Protein AF-A0A357D5H4-F1 (afdb_monomer)

pLDDT: mean 86.5, std 14.4, range [47.12, 97.62]

Foldseek 3Di:
DQCVLAFKDKDFDDLCAQDDDPRHGSNVCVVVVHDDGGDIDIKGWHDKDFPDPQDPPPPDPDGTDMDTDMDPPDDPVPRD

Mean predicted aligned error: 6.35 Å

Sequence (80 aa):
ALTYFTGEQEQTPPMYSAIKVKGEPLYKLARAGKEIDRAKRKITIYCLQVDEPLLPVYGFKEGPALCIECSRGTYIRTLC

Structure (mmCIF, N/CA/C/O backbone):
data_AF-A0A357D5H4-F1
#
_entry.id   AF-A0A357D5H4-F1
#
loop_
_atom_site.group_PDB
_atom_site.id
_atom_site.type_symbol
_atom_site.label_atom_id
_atom_site.label_alt_id
_atom_site.label_comp_id
_atom_site.label_asym_id
_atom_site.label_entity_id
_atom_site.label_seq_id
_atom_site.pdbx_PDB_ins_code
_atom_site.Cartn_x
_atom_site.Cartn_y
_atom_site.Cartn_z
_atom_site.occupancy
_atom_site.B_iso_or_equiv
_atom_site.auth_seq_id
_atom_site.auth_comp_id
_atom_site.auth_asym_id
_atom_site.auth_atom_id
_atom_site.pdbx_PDB_model_num
ATOM 1 N N . ALA A 1 1 ? 3.557 -4.223 -18.980 1.00 66.38 1 ALA A N 1
ATOM 2 C CA . ALA A 1 1 ? 2.585 -4.581 -17.924 1.00 66.38 1 ALA A CA 1
ATOM 3 C C . ALA A 1 1 ? 2.938 -3.917 -16.591 1.00 66.38 1 ALA A C 1
ATOM 5 O O . ALA A 1 1 ? 2.097 -3.210 -16.066 1.00 66.38 1 ALA A O 1
ATOM 6 N N . LEU A 1 2 ? 4.171 -4.044 -16.080 1.00 75.75 2 LEU A N 1
ATOM 7 C CA . LEU A 1 2 ? 4.587 -3.445 -14.795 1.00 75.75 2 LEU A CA 1
ATOM 8 C C . LEU A 1 2 ? 4.525 -1.907 -14.734 1.00 75.75 2 LEU A C 1
ATOM 10 O O . LEU A 1 2 ? 4.211 -1.340 -13.694 1.00 75.75 2 LEU A O 1
ATOM 14 N N . THR A 1 3 ? 4.732 -1.233 -15.863 1.00 77.19 3 THR A N 1
ATOM 15 C CA . THR A 1 3 ? 4.600 0.228 -15.988 1.00 77.19 3 THR A CA 1
ATOM 16 C C . THR A 1 3 ? 3.192 0.751 -15.698 1.00 77.19 3 THR A C 1
ATOM 18 O O . THR A 1 3 ? 3.039 1.918 -15.363 1.00 77.19 3 THR A O 1
ATOM 21 N N . TYR A 1 4 ? 2.157 -0.093 -15.777 1.00 83.69 4 TYR A N 1
ATOM 22 C CA . TYR A 1 4 ? 0.795 0.299 -15.400 1.00 83.69 4 TYR A CA 1
ATOM 23 C C . TYR A 1 4 ? 0.686 0.662 -13.912 1.00 83.69 4 TYR A C 1
ATOM 25 O O . TYR A 1 4 ? -0.157 1.460 -13.520 1.00 83.69 4 TYR A O 1
ATOM 33 N N . PHE A 1 5 ? 1.565 0.096 -13.085 1.00 86.81 5 PHE A N 1
ATOM 34 C CA . PHE A 1 5 ? 1.564 0.320 -11.648 1.00 86.81 5 PHE A CA 1
ATOM 35 C C . PHE A 1 5 ? 2.331 1.571 -11.232 1.00 86.81 5 PHE A C 1
ATOM 37 O O . PHE A 1 5 ? 2.237 1.952 -10.074 1.00 86.81 5 PHE A O 1
ATOM 44 N N . THR A 1 6 ? 3.089 2.220 -12.117 1.00 93.94 6 THR A N 1
ATOM 45 C CA . THR A 1 6 ? 3.835 3.439 -11.765 1.00 93.94 6 THR A CA 1
ATOM 46 C C . THR A 1 6 ? 2.952 4.683 -11.857 1.00 93.94 6 THR A C 1
ATOM 48 O O . THR A 1 6 ? 2.122 4.785 -12.756 1.00 93.94 6 THR A O 1
ATOM 51 N N . GLY A 1 7 ? 3.155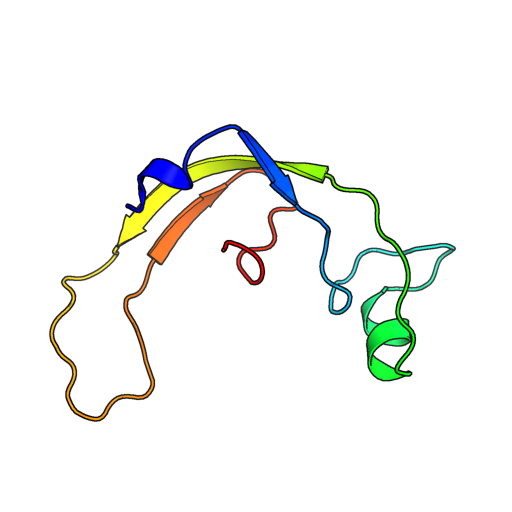 5.646 -10.956 1.00 95.50 7 GLY A N 1
ATOM 52 C CA . GLY A 1 7 ? 2.392 6.896 -10.894 1.00 95.50 7 GLY A CA 1
ATOM 53 C C . GLY A 1 7 ? 1.435 6.988 -9.704 1.00 95.50 7 GLY A C 1
ATOM 54 O O . GLY A 1 7 ? 1.529 6.221 -8.740 1.00 95.50 7 GLY A O 1
ATOM 55 N N . GLU A 1 8 ? 0.546 7.983 -9.748 1.00 96.19 8 GLU A N 1
ATOM 56 C CA . GLU A 1 8 ? -0.475 8.199 -8.721 1.00 96.19 8 GLU A CA 1
ATOM 57 C C . GLU A 1 8 ? -1.627 7.200 -8.850 1.00 96.19 8 GLU A C 1
ATOM 59 O O . GLU A 1 8 ? -2.135 6.937 -9.938 1.00 96.19 8 GLU A O 1
ATOM 64 N N . GLN A 1 9 ? -2.065 6.672 -7.712 1.00 94.38 9 GLN A N 1
ATOM 65 C CA . GLN A 1 9 ? -3.179 5.735 -7.619 1.00 94.38 9 GLN A CA 1
ATOM 66 C C . GLN A 1 9 ? -3.867 5.841 -6.255 1.00 94.38 9 GLN A C 1
ATOM 68 O O . GLN A 1 9 ? -3.394 6.515 -5.339 1.00 94.38 9 GLN A O 1
ATOM 73 N N . GLU A 1 10 ? -5.006 5.168 -6.112 1.00 95.44 10 GLU A N 1
ATOM 74 C CA . GLU A 1 10 ? -5.749 5.102 -4.860 1.00 95.44 10 GLU A CA 1
ATOM 75 C C . GLU A 1 10 ? -5.806 3.674 -4.321 1.00 95.44 10 GLU A C 1
ATOM 77 O O . GLU A 1 10 ? -6.176 2.746 -5.036 1.00 95.44 10 GLU A O 1
ATOM 82 N N . GLN A 1 11 ? -5.521 3.506 -3.029 1.00 95.00 11 GLN A N 1
ATOM 83 C CA . GLN A 1 11 ? -5.660 2.229 -2.334 1.00 95.00 11 GLN A CA 1
ATOM 84 C C . GLN A 1 11 ? -6.667 2.313 -1.195 1.00 95.00 11 GLN A C 1
ATOM 86 O O . GLN A 1 11 ? -6.621 3.222 -0.363 1.00 95.00 11 GLN A O 1
ATOM 91 N N . THR A 1 12 ? -7.532 1.305 -1.105 1.00 95.19 12 THR A N 1
ATOM 92 C CA . THR A 1 12 ? -8.288 1.024 0.116 1.00 95.19 12 THR A CA 1
ATOM 93 C C . THR A 1 12 ? -7.384 0.236 1.064 1.00 95.19 12 THR A C 1
ATOM 95 O O . THR A 1 12 ? -6.983 -0.878 0.722 1.00 95.19 12 THR A O 1
ATOM 98 N N . PRO A 1 13 ? -7.053 0.755 2.261 1.00 94.56 13 PRO A N 1
ATOM 99 C CA . PRO A 1 13 ? -6.210 0.019 3.195 1.00 94.56 13 PRO A CA 1
ATOM 100 C C . PRO A 1 13 ? -6.828 -1.336 3.556 1.00 94.56 13 PRO A C 1
ATOM 102 O O . PRO A 1 13 ? -8.030 -1.381 3.801 1.00 94.56 13 PRO A O 1
ATOM 105 N N . PRO A 1 14 ? -6.071 -2.439 3.651 1.00 95.62 14 PRO A N 1
ATOM 106 C CA . PRO A 1 14 ? -6.616 -3.752 3.987 1.00 95.62 14 PRO A CA 1
ATOM 107 C C . PRO A 1 14 ? -7.087 -3.835 5.447 1.00 95.62 14 PRO A C 1
ATOM 109 O O . PRO A 1 14 ? -6.564 -3.148 6.329 1.00 95.62 14 PRO A O 1
ATOM 112 N N . MET A 1 15 ? -8.034 -4.741 5.715 1.00 96.56 15 MET A N 1
ATOM 113 C CA . MET A 1 15 ? -8.529 -5.023 7.070 1.00 96.56 15 MET A CA 1
ATOM 114 C C . MET A 1 15 ? -7.397 -5.506 7.983 1.00 96.56 15 MET A C 1
ATOM 116 O O . MET A 1 15 ? -7.289 -5.098 9.134 1.00 96.56 15 MET A O 1
ATOM 120 N N . TYR A 1 16 ? -6.477 -6.312 7.455 1.00 96.56 16 TYR A N 1
ATOM 121 C CA . TYR A 1 16 ? -5.267 -6.723 8.164 1.00 96.56 16 TYR A CA 1
ATOM 122 C C . TYR A 1 16 ? -4.186 -5.632 8.110 1.00 96.56 16 TYR A C 1
ATOM 124 O O . TYR A 1 16 ? -3.138 -5.797 7.476 1.00 96.56 16 TYR A O 1
ATOM 132 N N . SER A 1 17 ? -4.441 -4.507 8.781 1.00 95.19 17 SER A N 1
ATOM 133 C CA . SER A 1 17 ? -3.508 -3.386 8.922 1.00 95.19 17 SER A CA 1
ATOM 134 C C . SER A 1 17 ? -3.509 -2.787 10.332 1.00 95.19 17 SER A C 1
ATOM 136 O O . SER A 1 17 ? -4.399 -3.039 11.146 1.00 95.19 17 SER A O 1
ATOM 138 N N . ALA A 1 18 ? -2.479 -1.991 10.632 1.00 94.94 18 ALA A N 1
ATOM 139 C CA . ALA A 1 18 ? -2.322 -1.303 11.915 1.00 94.94 18 ALA A CA 1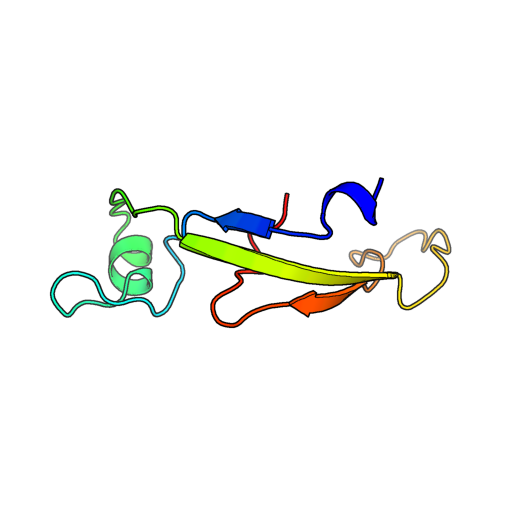
ATOM 140 C C . ALA A 1 18 ? -3.078 0.037 11.990 1.00 94.94 18 ALA A C 1
ATOM 142 O O . ALA A 1 18 ? -3.025 0.710 13.021 1.00 94.94 18 ALA A O 1
ATOM 143 N N . ILE A 1 19 ? -3.773 0.439 10.918 1.00 94.19 19 ILE A N 1
ATOM 144 C CA . ILE A 1 19 ? -4.604 1.647 10.927 1.00 94.19 19 ILE A CA 1
ATOM 145 C C . ILE A 1 19 ? -5.640 1.519 12.037 1.00 94.19 19 ILE A C 1
ATOM 147 O O . ILE A 1 19 ? -6.263 0.473 12.195 1.00 94.19 19 ILE A O 1
ATOM 151 N N . LYS A 1 20 ? -5.815 2.594 12.803 1.00 93.62 20 LYS A N 1
ATOM 152 C CA . LYS A 1 20 ? -6.829 2.669 13.849 1.00 93.62 20 LYS A CA 1
ATOM 153 C C . LYS A 1 20 ? -8.073 3.362 13.321 1.00 93.62 20 LYS A C 1
ATOM 155 O O . LYS A 1 20 ? -7.974 4.427 12.716 1.00 93.62 20 LYS A O 1
ATOM 160 N N . VAL A 1 21 ? -9.232 2.793 13.618 1.00 90.75 21 VAL A N 1
ATOM 161 C CA . VAL A 1 21 ? -10.538 3.416 13.400 1.00 90.75 21 VAL A CA 1
ATOM 162 C C . VAL A 1 21 ? -11.246 3.448 14.747 1.00 90.75 21 VAL A C 1
ATOM 164 O O . VAL A 1 21 ? -11.326 2.431 15.427 1.00 90.75 21 VAL A O 1
ATOM 167 N N . LYS A 1 22 ? -11.684 4.639 15.177 1.00 89.81 22 LYS A N 1
ATOM 168 C CA . LYS A 1 22 ? -12.278 4.862 16.513 1.00 89.81 22 LYS A CA 1
ATOM 169 C C . LYS A 1 22 ? -11.407 4.324 17.669 1.00 89.81 22 LYS A C 1
ATOM 171 O O . LYS A 1 22 ? -11.912 3.797 18.650 1.00 89.81 22 LYS A O 1
ATOM 176 N N . GLY A 1 23 ? -10.083 4.441 17.536 1.00 93.50 23 GLY A N 1
ATOM 177 C CA . GLY A 1 23 ? -9.114 4.003 18.549 1.00 93.50 23 GLY A CA 1
ATOM 178 C C . GLY A 1 23 ? -8.698 2.528 18.473 1.00 93.50 23 GLY A C 1
ATOM 179 O O . GLY A 1 23 ? -7.677 2.167 19.061 1.00 93.50 23 GLY A O 1
ATOM 180 N N . GLU A 1 24 ? -9.391 1.693 17.694 1.00 94.19 24 GLU A N 1
ATOM 181 C CA . GLU A 1 24 ? -9.091 0.264 17.565 1.00 94.19 24 GLU A CA 1
ATOM 182 C C . GLU A 1 24 ? -8.339 -0.057 16.255 1.00 94.19 24 GLU A C 1
ATOM 184 O O . GLU A 1 24 ? -8.752 0.403 15.189 1.00 94.19 24 GLU A O 1
ATOM 189 N N . PRO A 1 25 ? -7.233 -0.833 16.287 1.00 96.75 25 PRO A N 1
ATOM 190 C CA . PRO A 1 25 ? -6.553 -1.295 15.076 1.00 96.75 25 PRO A CA 1
ATOM 191 C C . PRO A 1 25 ? -7.424 -2.223 14.218 1.00 96.75 25 PRO A C 1
ATOM 193 O O . PRO A 1 25 ? -8.003 -3.181 14.730 1.00 96.75 25 PRO A O 1
ATOM 196 N N . LEU A 1 26 ? -7.424 -2.012 12.900 1.00 96.50 26 LEU A N 1
ATOM 197 C CA . LEU A 1 26 ? -8.227 -2.779 11.943 1.00 96.50 26 LEU A CA 1
ATOM 198 C C . LEU A 1 26 ? -7.978 -4.291 12.008 1.00 96.50 26 LEU A C 1
ATOM 200 O O . LEU A 1 26 ? -8.928 -5.066 11.910 1.00 96.50 26 LEU A O 1
ATOM 204 N N . TYR A 1 27 ? -6.738 -4.732 12.247 1.00 96.69 27 TYR A N 1
ATOM 205 C CA . TYR A 1 27 ? -6.444 -6.166 12.343 1.00 96.69 27 TYR A CA 1
ATOM 206 C C . TYR A 1 27 ? -7.203 -6.869 13.484 1.00 96.69 27 TYR A C 1
ATOM 208 O O . TYR A 1 27 ? -7.425 -8.076 13.397 1.00 96.69 27 TYR A O 1
ATOM 216 N N . LYS A 1 28 ? -7.589 -6.158 14.557 1.00 97.31 28 LYS A N 1
ATOM 217 C CA . LYS A 1 28 ? -8.387 -6.742 15.649 1.00 97.31 28 LYS A CA 1
ATOM 218 C C . LYS A 1 28 ? -9.804 -7.035 15.177 1.00 97.31 28 LYS A C 1
ATOM 220 O O . LYS A 1 28 ? -10.286 -8.148 15.363 1.00 97.31 28 LYS A O 1
ATOM 225 N N . LEU A 1 29 ? -10.411 -6.068 14.492 1.00 95.69 29 LEU A N 1
ATOM 226 C CA . LEU A 1 29 ? -11.721 -6.221 13.862 1.00 95.69 29 LEU A CA 1
ATOM 227 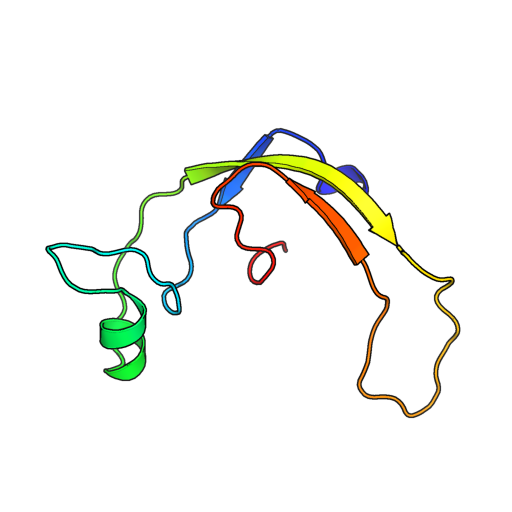C C . LEU A 1 29 ? -11.700 -7.357 12.832 1.00 95.69 29 LEU A C 1
ATOM 229 O O . LEU A 1 29 ? -12.556 -8.234 12.882 1.00 95.69 29 LEU A O 1
ATOM 233 N N . ALA A 1 30 ? -10.662 -7.409 11.991 1.00 95.94 30 ALA A N 1
ATOM 234 C CA . ALA A 1 30 ? -10.475 -8.466 10.997 1.00 95.94 30 ALA A CA 1
ATOM 235 C C . ALA A 1 30 ? -10.420 -9.867 11.630 1.00 95.94 30 ALA A C 1
ATOM 237 O O . ALA A 1 30 ? -11.103 -10.783 11.185 1.00 95.94 30 ALA A O 1
ATOM 238 N N . ARG A 1 31 ? -9.644 -10.036 12.712 1.00 96.81 31 ARG A N 1
ATOM 239 C CA . ARG A 1 31 ? -9.553 -11.305 13.462 1.00 96.81 31 ARG A CA 1
ATOM 240 C C . ARG A 1 31 ? -10.857 -11.687 14.162 1.00 96.81 31 ARG A C 1
ATOM 242 O O . ARG A 1 31 ? -11.087 -12.867 14.386 1.00 96.81 31 ARG A O 1
ATOM 249 N N . ALA A 1 32 ? -11.696 -10.708 14.486 1.00 96.69 32 ALA A N 1
ATOM 250 C CA . ALA A 1 32 ? -13.043 -10.924 15.000 1.00 96.69 32 ALA A CA 1
ATOM 251 C C . ALA A 1 32 ? -14.083 -11.181 13.888 1.00 96.69 32 ALA A C 1
ATOM 253 O O . ALA A 1 32 ? -15.275 -11.223 14.182 1.00 96.69 32 ALA A O 1
ATOM 254 N N . GLY A 1 33 ? -13.659 -11.300 12.622 1.00 95.88 33 GLY A N 1
ATOM 255 C CA . GLY A 1 33 ? -14.547 -11.500 11.473 1.00 95.88 33 GLY A CA 1
ATOM 256 C C . GLY A 1 33 ? -15.390 -10.275 11.111 1.00 95.88 33 GLY A C 1
ATOM 257 O O . GLY A 1 33 ? -16.354 -10.398 10.363 1.00 95.88 33 GLY A O 1
ATOM 258 N N . LYS A 1 34 ? -15.062 -9.093 11.647 1.00 94.81 34 LYS A N 1
ATOM 259 C CA . LYS A 1 34 ? -15.778 -7.845 11.365 1.00 94.81 34 LYS A CA 1
ATOM 260 C C . LYS A 1 34 ? -15.109 -7.120 10.213 1.00 94.81 34 LYS A C 1
ATOM 262 O O . LYS A 1 34 ? -13.924 -6.803 10.293 1.00 94.81 34 LYS A O 1
ATOM 267 N N . GLU A 1 35 ? -15.887 -6.787 9.194 1.00 94.06 35 GLU A N 1
ATOM 268 C CA . GLU A 1 35 ? -15.457 -5.928 8.098 1.00 94.06 35 GLU A CA 1
ATOM 269 C C . GLU A 1 35 ? -16.060 -4.532 8.240 1.00 94.06 35 GLU A C 1
ATOM 271 O O . GLU A 1 35 ? -17.196 -4.371 8.688 1.00 94.06 35 GLU A O 1
ATOM 276 N N . ILE A 1 36 ? -15.274 -3.514 7.890 1.00 94.00 36 ILE A N 1
ATOM 277 C CA . ILE A 1 36 ? -15.735 -2.129 7.855 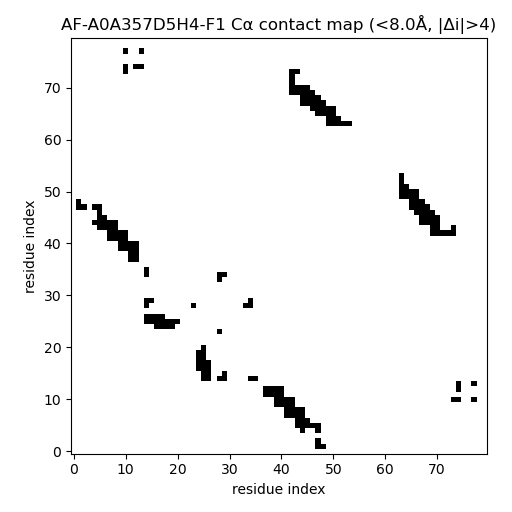1.00 94.00 36 ILE A CA 1
ATOM 278 C C . ILE A 1 36 ? -15.303 -1.453 6.558 1.00 94.00 36 ILE A C 1
ATOM 280 O O . ILE A 1 36 ? -14.259 -1.785 5.976 1.00 94.00 36 ILE A O 1
ATOM 284 N N . ASP A 1 37 ? -16.088 -0.461 6.148 1.00 94.44 37 ASP A N 1
ATOM 285 C CA . ASP A 1 37 ? -15.713 0.413 5.047 1.00 94.44 37 ASP A CA 1
ATOM 286 C C . ASP A 1 37 ? -14.523 1.306 5.426 1.00 94.44 37 ASP A C 1
ATOM 288 O O . ASP A 1 37 ? -14.347 1.714 6.582 1.00 94.44 37 ASP A O 1
ATOM 292 N N . ARG A 1 38 ? -13.658 1.558 4.444 1.00 93.50 38 ARG A N 1
ATOM 293 C CA . A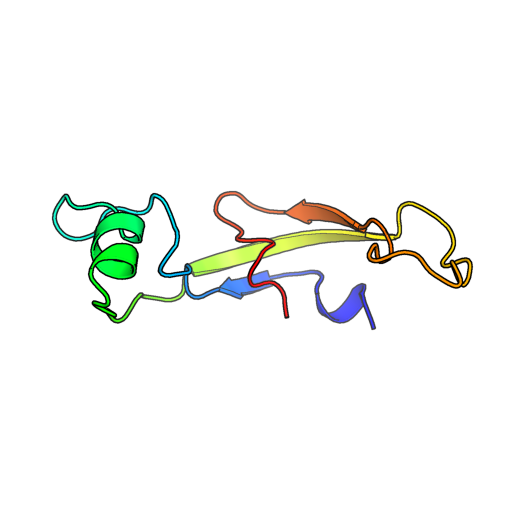RG A 1 38 ? -12.382 2.255 4.610 1.00 93.50 38 ARG A CA 1
ATOM 294 C C . ARG A 1 38 ? -12.195 3.194 3.430 1.00 93.50 38 ARG A C 1
ATOM 296 O O . ARG A 1 38 ? -12.137 2.755 2.286 1.00 93.50 38 ARG A O 1
ATOM 303 N N . ALA A 1 39 ? -12.022 4.479 3.722 1.00 93.50 39 ALA A N 1
ATOM 304 C CA . ALA A 1 39 ? -11.747 5.469 2.692 1.00 93.50 39 ALA A CA 1
ATOM 305 C C . ALA A 1 39 ? -10.457 5.132 1.927 1.00 93.50 39 ALA A C 1
ATOM 307 O O . ALA A 1 39 ? -9.431 4.780 2.529 1.00 93.50 39 ALA A O 1
ATOM 308 N N . LYS A 1 40 ? -10.518 5.290 0.602 1.00 95.44 40 LYS A N 1
ATOM 309 C CA . LYS A 1 40 ? -9.350 5.226 -0.274 1.00 95.44 40 LYS A CA 1
ATOM 310 C C . LYS A 1 40 ? -8.339 6.308 0.097 1.00 95.44 40 LYS A C 1
ATOM 312 O O . LYS A 1 40 ? -8.694 7.386 0.573 1.00 95.44 40 LYS A O 1
ATOM 317 N N . ARG A 1 41 ? -7.062 6.009 -0.114 1.00 94.75 41 ARG A N 1
ATOM 318 C CA . ARG A 1 41 ? -5.949 6.930 0.111 1.00 94.75 41 ARG A CA 1
ATOM 319 C C . ARG A 1 41 ? -5.096 7.002 -1.139 1.00 94.75 41 ARG A C 1
ATOM 321 O O . ARG A 1 41 ? -4.797 5.965 -1.728 1.00 94.75 41 ARG A O 1
ATOM 328 N N . LYS A 1 42 ? -4.687 8.216 -1.498 1.00 96.94 42 LYS A N 1
ATOM 329 C CA . LYS A 1 42 ? -3.713 8.427 -2.564 1.00 96.94 42 LYS A CA 1
ATOM 330 C C . LYS A 1 42 ? -2.366 7.834 -2.170 1.00 96.94 42 LYS A C 1
ATOM 332 O O . LYS A 1 42 ? -1.921 8.002 -1.033 1.00 96.94 42 LYS A O 1
ATOM 337 N N . ILE A 1 43 ? -1.747 7.167 -3.127 1.00 97.00 43 ILE A N 1
ATOM 338 C CA . ILE A 1 43 ? -0.392 6.643 -3.069 1.00 97.00 43 ILE A CA 1
ATOM 339 C C . ILE A 1 43 ? 0.309 6.947 -4.394 1.00 97.00 43 ILE A C 1
ATOM 341 O O . ILE A 1 43 ? -0.338 7.195 -5.413 1.00 97.00 43 ILE A O 1
ATOM 345 N N . THR A 1 44 ? 1.631 6.889 -4.387 1.00 97.06 44 THR A N 1
ATOM 346 C CA . THR A 1 44 ? 2.452 7.014 -5.586 1.00 97.06 44 THR A CA 1
ATOM 347 C C . THR A 1 44 ? 3.432 5.856 -5.626 1.00 97.06 44 THR A C 1
ATOM 349 O O . THR A 1 44 ? 4.146 5.619 -4.651 1.00 97.06 44 THR A O 1
ATOM 352 N N . ILE A 1 45 ? 3.481 5.138 -6.743 1.00 96.94 45 ILE A N 1
ATOM 353 C CA . ILE A 1 45 ? 4.553 4.181 -7.023 1.00 96.94 45 ILE A CA 1
ATOM 354 C C . ILE A 1 45 ? 5.564 4.899 -7.911 1.00 96.94 45 ILE A C 1
ATOM 356 O O . ILE A 1 45 ? 5.260 5.229 -9.058 1.00 96.94 45 ILE A O 1
ATOM 360 N N . TYR A 1 46 ? 6.743 5.180 -7.365 1.00 95.81 46 TYR A N 1
ATOM 361 C CA . TYR A 1 46 ? 7.802 5.906 -8.063 1.00 95.81 46 TYR A CA 1
ATOM 362 C C . TYR A 1 46 ? 8.535 4.993 -9.045 1.00 95.81 46 TYR A C 1
ATOM 364 O O . TYR A 1 46 ? 8.796 5.386 -10.178 1.00 95.81 46 TYR A O 1
ATOM 372 N N . CYS A 1 47 ? 8.809 3.756 -8.627 1.00 93.75 47 CYS A N 1
ATOM 373 C CA . CYS A 1 47 ? 9.493 2.758 -9.437 1.00 93.75 47 CYS A CA 1
ATOM 374 C C . CYS A 1 47 ? 8.993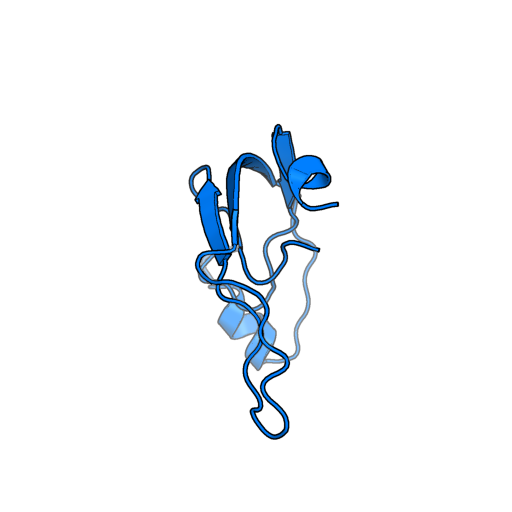 1.351 -9.094 1.00 93.75 47 CYS A C 1
ATOM 376 O O . CYS A 1 47 ? 8.698 1.054 -7.934 1.00 93.75 47 CYS A O 1
ATOM 378 N N . LEU A 1 48 ? 8.905 0.485 -10.105 1.00 91.69 48 LEU A N 1
ATOM 379 C CA . LEU A 1 48 ? 8.630 -0.937 -9.939 1.00 91.69 48 LEU A CA 1
ATOM 380 C C . LEU A 1 48 ? 9.424 -1.728 -10.979 1.00 91.69 48 LEU A C 1
ATOM 382 O O . LEU A 1 48 ? 9.231 -1.547 -12.182 1.00 91.69 48 LEU A O 1
ATOM 386 N N . GLN A 1 49 ? 10.279 -2.632 -10.510 1.00 88.69 49 GLN A N 1
ATOM 387 C CA . GLN A 1 49 ? 11.115 -3.484 -11.353 1.00 88.69 49 GLN A CA 1
ATOM 388 C C . GLN A 1 49 ? 11.212 -4.904 -10.789 1.00 88.69 49 GLN A C 1
ATOM 390 O O . GLN A 1 49 ? 10.969 -5.132 -9.605 1.00 88.69 49 GLN A O 1
ATOM 395 N N . VAL A 1 50 ? 11.557 -5.864 -11.645 1.00 86.31 50 VAL A N 1
ATOM 396 C CA . VAL A 1 50 ? 11.869 -7.235 -11.224 1.00 86.31 50 VAL A CA 1
ATOM 397 C C . VAL A 1 50 ? 13.340 -7.283 -10.818 1.00 86.31 50 VAL A C 1
ATOM 399 O O . VAL A 1 50 ? 14.178 -6.768 -11.554 1.00 86.31 50 VAL A O 1
ATOM 402 N N . ASP A 1 51 ? 13.637 -7.865 -9.658 1.00 75.50 51 ASP A N 1
ATOM 403 C CA . ASP A 1 51 ? 14.990 -7.878 -9.082 1.00 75.50 51 ASP A CA 1
ATOM 404 C C . ASP A 1 51 ? 15.893 -8.956 -9.720 1.00 75.50 51 ASP A C 1
ATOM 406 O O . ASP A 1 51 ? 17.104 -8.786 -9.811 1.00 75.50 51 ASP A O 1
ATOM 410 N N . GLU A 1 52 ? 15.305 -10.036 -10.252 1.00 68.31 52 GLU A N 1
ATOM 411 C CA . GLU A 1 52 ? 16.025 -11.136 -10.915 1.00 68.31 52 GLU A CA 1
ATOM 412 C C . GLU A 1 52 ? 15.300 -11.647 -12.176 1.00 68.31 52 GLU A C 1
ATOM 414 O O . GLU A 1 52 ? 14.074 -11.541 -12.279 1.00 68.31 52 GLU A O 1
ATOM 419 N N . PRO A 1 53 ? 16.014 -12.227 -13.164 1.00 57.91 53 PRO A N 1
ATOM 420 C CA . PRO A 1 53 ? 15.363 -12.839 -14.315 1.00 57.91 53 PRO A CA 1
ATOM 421 C C . PRO A 1 53 ? 14.400 -13.942 -13.860 1.00 57.91 53 PRO A C 1
ATOM 423 O O . PRO A 1 53 ? 14.762 -14.821 -13.082 1.00 57.91 53 PRO A O 1
ATOM 426 N N . LEU A 1 54 ? 13.176 -13.895 -14.396 1.00 59.03 54 LEU A N 1
ATOM 427 C CA . LEU A 1 54 ? 12.138 -14.924 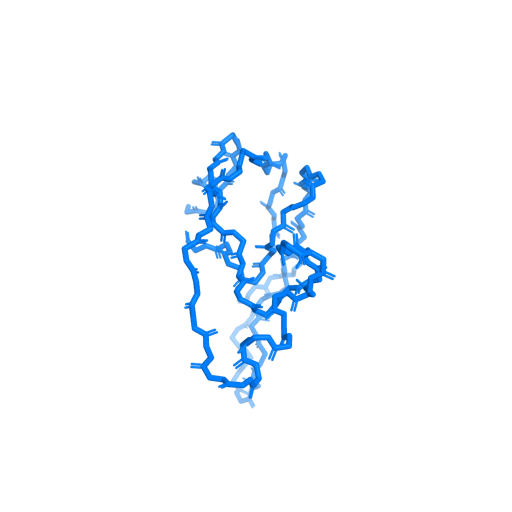-14.293 1.00 59.03 54 LEU A CA 1
ATOM 428 C C . LEU A 1 54 ? 12.633 -16.242 -14.915 1.00 59.03 54 LEU A C 1
ATOM 430 O O . LEU A 1 54 ? 12.215 -16.630 -16.005 1.00 59.03 54 LEU A O 1
ATOM 434 N N . LEU A 1 55 ? 13.558 -16.932 -14.252 1.00 56.31 55 LEU A N 1
ATOM 435 C CA . LEU A 1 55 ? 13.844 -18.317 -14.574 1.00 56.31 55 LEU A CA 1
ATOM 436 C C . LEU A 1 55 ? 12.613 -19.137 -14.177 1.00 56.31 55 LEU A C 1
ATOM 438 O O . LEU A 1 55 ? 12.056 -18.923 -13.098 1.00 56.31 55 LEU A O 1
ATOM 442 N N . PRO A 1 56 ? 12.153 -20.072 -15.023 1.00 52.34 56 PRO A N 1
ATOM 443 C CA . PRO A 1 56 ? 11.128 -21.016 -14.621 1.00 52.34 56 PRO A CA 1
ATOM 444 C C . PRO A 1 56 ? 11.719 -21.913 -13.533 1.00 52.34 56 PRO A C 1
ATOM 446 O O . PRO A 1 56 ? 12.389 -22.906 -13.813 1.00 52.34 56 PRO A O 1
ATOM 449 N N . VAL A 1 57 ? 11.491 -21.548 -12.273 1.00 52.66 57 VAL A N 1
ATOM 450 C CA . VAL A 1 57 ? 11.860 -22.387 -11.141 1.00 52.66 57 VAL A CA 1
ATOM 451 C C . VAL A 1 57 ? 10.812 -23.492 -11.041 1.00 52.66 57 VAL A C 1
ATOM 453 O O . VAL A 1 57 ? 9.814 -23.384 -10.328 1.00 52.66 57 VAL A O 1
ATOM 456 N N . TYR A 1 58 ? 10.998 -24.554 -11.826 1.00 47.12 58 TYR A N 1
ATOM 457 C CA . TYR A 1 58 ? 10.176 -25.756 -11.729 1.00 47.12 58 TYR A CA 1
ATOM 458 C C . TYR A 1 58 ? 10.251 -26.297 -10.294 1.00 47.12 58 TYR A C 1
ATOM 460 O O . TYR A 1 58 ? 11.296 -26.765 -9.851 1.00 47.12 58 TYR A O 1
ATOM 468 N N . GLY A 1 59 ? 9.134 -26.222 -9.565 1.00 54.47 59 GLY A N 1
ATOM 469 C CA . GLY A 1 59 ? 8.983 -26.840 -8.245 1.00 54.47 59 GLY A CA 1
ATOM 470 C C . GLY A 1 59 ? 9.155 -25.930 -7.023 1.00 54.47 59 GLY A C 1
ATOM 471 O O . GLY A 1 59 ? 9.042 -26.439 -5.910 1.00 54.47 59 GLY A O 1
ATOM 472 N N . PHE A 1 60 ? 9.362 -24.616 -7.175 1.00 48.78 60 PHE A N 1
ATOM 473 C CA . PHE A 1 60 ? 9.328 -23.686 -6.034 1.00 48.78 60 PHE A CA 1
ATOM 474 C C . PHE A 1 60 ? 7.952 -23.025 -5.863 1.00 48.78 60 PHE A C 1
ATOM 476 O O . PHE A 1 60 ? 7.247 -22.738 -6.827 1.00 48.78 60 PHE A O 1
ATOM 483 N N . LYS A 1 61 ? 7.578 -22.757 -4.604 1.00 56.09 61 LYS A N 1
ATOM 484 C CA . LYS A 1 61 ? 6.388 -21.974 -4.209 1.00 56.09 61 LYS A CA 1
ATOM 485 C C . LYS A 1 61 ? 6.573 -20.454 -4.387 1.00 56.09 61 LYS A C 1
ATOM 487 O O . LYS A 1 61 ? 5.674 -19.698 -4.023 1.00 56.09 61 LYS A O 1
ATOM 492 N N . GLU A 1 62 ? 7.727 -20.010 -4.879 1.00 59.50 62 GLU A N 1
ATOM 493 C CA . GLU A 1 62 ? 8.181 -18.616 -4.839 1.00 59.50 62 GLU A CA 1
ATOM 494 C C . GLU A 1 62 ? 8.206 -18.010 -6.249 1.00 59.50 62 GLU A C 1
ATOM 496 O O . GLU A 1 62 ? 8.703 -18.620 -7.194 1.00 59.50 62 GLU A O 1
ATOM 501 N N . GLY A 1 63 ? 7.590 -16.832 -6.389 1.00 66.69 63 GLY A N 1
ATOM 502 C CA . GLY A 1 63 ? 7.532 -16.058 -7.631 1.00 66.69 63 GLY A CA 1
ATOM 503 C C . GLY A 1 63 ? 8.682 -15.048 -7.751 1.00 66.69 63 GLY A C 1
ATOM 504 O O . GLY A 1 63 ? 9.532 -14.982 -6.865 1.00 66.69 63 GLY A O 1
ATOM 505 N N . PRO A 1 64 ? 8.709 -14.235 -8.824 1.00 74.75 64 PRO A N 1
ATOM 506 C CA . PRO A 1 64 ? 9.739 -13.212 -9.008 1.00 74.75 64 PRO A CA 1
ATOM 507 C C . PRO A 1 64 ? 9.772 -12.219 -7.840 1.00 74.75 64 PRO A C 1
ATOM 509 O O . PRO A 1 64 ? 8.725 -11.749 -7.385 1.00 74.75 64 PRO A O 1
ATOM 512 N N . ALA A 1 65 ? 10.974 -11.845 -7.406 1.00 79.69 65 ALA A N 1
ATOM 513 C CA . ALA A 1 65 ? 11.161 -10.730 -6.488 1.00 79.69 65 ALA A CA 1
ATOM 514 C C . ALA A 1 65 ? 10.929 -9.398 -7.219 1.00 79.69 65 ALA A C 1
ATOM 516 O O . ALA A 1 65 ? 11.395 -9.196 -8.344 1.00 79.69 65 ALA A O 1
ATOM 517 N N . LEU A 1 66 ? 10.196 -8.487 -6.577 1.00 85.69 66 LEU A N 1
ATOM 518 C CA . LEU A 1 66 ? 9.954 -7.137 -7.078 1.00 85.69 66 LEU A CA 1
ATOM 519 C C . LEU A 1 66 ? 10.648 -6.121 -6.178 1.00 85.69 66 LEU A C 1
ATOM 521 O O . LEU A 1 66 ? 10.477 -6.146 -4.959 1.00 85.69 66 LEU A O 1
ATOM 525 N N . CYS A 1 67 ? 11.352 -5.180 -6.795 1.00 89.62 67 CYS A N 1
ATOM 526 C CA . CYS A 1 67 ? 11.862 -3.989 -6.138 1.00 89.62 67 CYS A CA 1
ATOM 527 C C . CYS A 1 67 ? 10.906 -2.824 -6.426 1.00 89.62 67 CYS A C 1
ATOM 529 O O . CYS A 1 67 ? 10.599 -2.529 -7.585 1.00 89.62 67 CYS A O 1
ATOM 531 N N . ILE A 1 68 ? 10.382 -2.207 -5.362 1.00 92.81 68 ILE A N 1
ATOM 532 C CA . ILE A 1 68 ? 9.324 -1.193 -5.440 1.00 92.81 68 ILE A CA 1
ATOM 533 C C . ILE A 1 68 ? 9.710 0.014 -4.592 1.00 92.81 68 ILE A C 1
ATOM 535 O O . ILE A 1 68 ? 9.889 -0.100 -3.380 1.00 92.81 68 ILE A O 1
ATOM 539 N N . GLU A 1 69 ? 9.745 1.184 -5.219 1.00 96.12 69 GLU A N 1
ATOM 54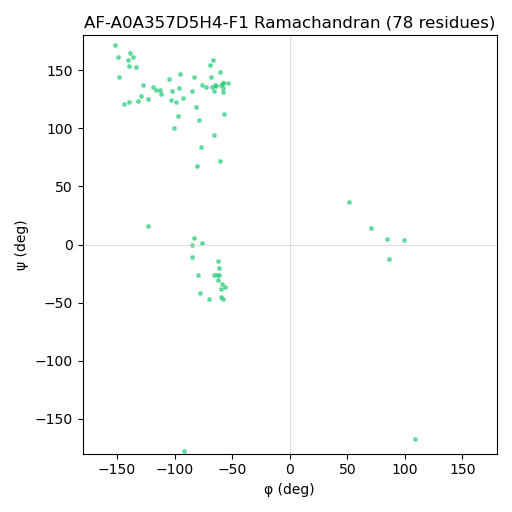0 C CA . GLU A 1 69 ? 9.849 2.471 -4.537 1.00 96.12 69 GLU A CA 1
ATOM 541 C C . GLU A 1 69 ? 8.469 3.138 -4.522 1.00 96.12 69 GLU A C 1
ATOM 543 O O . GLU A 1 69 ? 7.833 3.305 -5.566 1.00 96.12 69 GLU A O 1
ATOM 548 N N . CYS A 1 70 ? 7.965 3.502 -3.341 1.00 97.12 70 CYS A N 1
ATOM 549 C CA . CYS A 1 70 ? 6.601 4.007 -3.197 1.00 97.12 70 CYS A CA 1
ATOM 550 C C . CYS A 1 70 ? 6.440 5.021 -2.063 1.00 97.12 70 CYS A C 1
ATOM 552 O O . CYS A 1 70 ? 7.244 5.103 -1.133 1.00 97.12 70 CYS A O 1
ATOM 554 N N . SER A 1 71 ? 5.357 5.794 -2.125 1.00 97.62 71 SER A N 1
ATOM 555 C CA . SER A 1 71 ? 4.998 6.765 -1.098 1.00 97.62 71 SER A CA 1
ATOM 556 C C . SER A 1 71 ? 4.630 6.086 0.222 1.00 97.62 71 SER A C 1
ATOM 558 O O . SER A 1 71 ? 4.174 4.938 0.263 1.00 97.62 71 SER A O 1
ATOM 560 N N . ARG A 1 72 ? 4.716 6.836 1.324 1.00 95.88 72 ARG A N 1
ATOM 561 C CA . ARG A 1 72 ? 4.283 6.379 2.650 1.00 95.88 72 ARG A CA 1
ATOM 562 C C . ARG A 1 72 ? 2.836 5.872 2.640 1.00 95.88 72 ARG A C 1
ATOM 564 O O . ARG A 1 72 ? 1.940 6.521 2.116 1.00 95.88 72 ARG A O 1
ATOM 571 N N . GLY A 1 73 ? 2.595 4.768 3.350 1.00 94.12 73 GLY A N 1
ATOM 572 C CA . GLY A 1 73 ? 1.245 4.233 3.563 1.00 94.12 73 GLY A CA 1
ATOM 573 C C . GLY A 1 73 ? 0.739 3.330 2.438 1.00 94.12 73 GLY A C 1
ATOM 574 O O . GLY A 1 73 ? -0.399 2.874 2.521 1.00 94.12 73 GLY A O 1
ATOM 575 N N . THR A 1 74 ? 1.585 3.045 1.446 1.00 96.12 74 THR A N 1
ATOM 576 C CA . THR A 1 74 ? 1.337 2.049 0.402 1.00 96.12 74 THR A CA 1
ATOM 577 C C . THR A 1 74 ? 1.283 0.646 0.997 1.00 96.12 74 THR A C 1
ATOM 579 O O . THR A 1 74 ? 2.163 0.233 1.755 1.00 96.12 74 THR A O 1
ATOM 582 N N . TYR A 1 75 ? 0.254 -0.112 0.633 1.00 95.31 75 TYR A N 1
ATOM 583 C CA . TYR A 1 75 ? 0.124 -1.519 0.979 1.00 95.31 75 TYR A CA 1
ATOM 584 C C . TYR A 1 75 ? 0.525 -2.377 -0.221 1.00 95.31 75 TYR A C 1
ATOM 586 O O . TYR A 1 75 ? -0.270 -2.612 -1.125 1.00 95.31 75 TYR A O 1
ATOM 594 N N . ILE A 1 76 ? 1.754 -2.905 -0.202 1.00 92.25 76 ILE A N 1
ATOM 595 C CA . ILE A 1 76 ? 2.262 -3.795 -1.267 1.00 92.25 76 ILE A CA 1
ATOM 596 C C . ILE A 1 76 ? 1.391 -5.051 -1.419 1.00 92.25 76 ILE A C 1
ATOM 598 O O . ILE A 1 76 ? 1.148 -5.517 -2.523 1.00 92.25 76 ILE A O 1
ATOM 602 N N . ARG A 1 77 ? 0.827 -5.546 -0.308 1.00 89.25 77 ARG A N 1
ATOM 603 C CA . ARG A 1 77 ? -0.082 -6.708 -0.279 1.00 89.25 77 ARG A CA 1
ATOM 604 C C . ARG A 1 77 ? -1.385 -6.520 -1.067 1.00 89.25 77 ARG A C 1
ATOM 606 O O . ARG A 1 77 ? -2.109 -7.490 -1.241 1.00 89.25 77 ARG A O 1
ATOM 613 N N . THR A 1 78 ? -1.720 -5.293 -1.457 1.00 87.88 78 THR A N 1
ATOM 614 C CA . THR A 1 78 ? -2.951 -4.959 -2.190 1.00 87.88 78 THR A CA 1
ATOM 615 C C . THR A 1 78 ? -2.658 -4.261 -3.516 1.00 87.88 78 THR A C 1
ATOM 617 O O . THR A 1 78 ? -3.541 -3.607 -4.060 1.00 87.88 78 THR A O 1
ATOM 620 N N . LEU A 1 79 ? -1.415 -4.322 -3.996 1.00 84.69 79 LEU A N 1
ATOM 621 C CA . LEU A 1 79 ? -1.051 -3.825 -5.316 1.00 84.69 79 LEU A CA 1
ATOM 622 C C . LEU A 1 79 ? -1.477 -4.888 -6.345 1.00 84.69 79 LEU A C 1
ATOM 624 O O . LEU A 1 79 ? -0.874 -5.959 -6.384 1.00 84.69 79 LEU A O 1
ATOM 628 N N . CYS A 1 80 ? -2.545 -4.614 -7.101 1.00 64.19 80 CYS A N 1
ATOM 629 C CA . CYS A 1 80 ? -3.186 -5.542 -8.043 1.00 64.19 80 CYS A CA 1
ATOM 630 C C . CYS A 1 80 ? -3.446 -4.867 -9.382 1.00 64.19 80 CYS A C 1
ATOM 632 O O . CYS A 1 80 ? -3.898 -3.698 -9.349 1.00 64.19 80 CYS A O 1
#

Radius of gyration: 15.77 Å; Cα contacts (8 Å, |Δi|>4): 106; chains: 1; bounding box: 32×35×36 Å

Nearest PDB structures (foldseek):
  1k8w-assembly1_A  TM=8.803E-01  e=1.350E-06  Escherichia coli
  1zl3-assembly1_A  TM=8.807E-01  e=2.278E-06  Escherichia coli
  2ab4-assembly1_A  TM=8.517E-01  e=6.488E-06  Thermotoga maritima
  1ze2-assembly1_A  TM=8.640E-01  e=1.621E-05  Thermot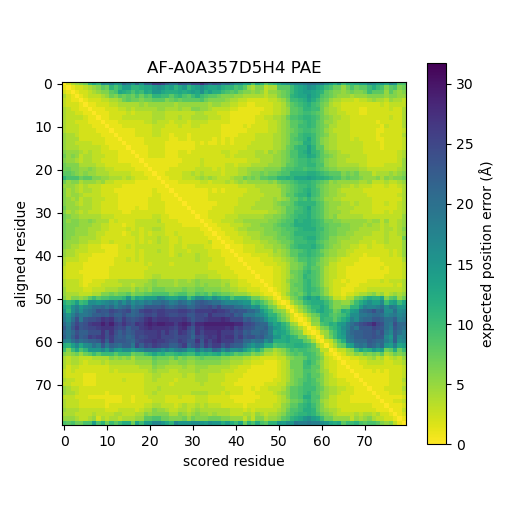oga maritima
  1r3e-assembly1_A  TM=8.267E-01  e=1.169E-05  Thermotoga maritima

Secondary structure (DSSP, 8-state):
-GGGGSEEEEEPPPSSSS-EETTEEHHHHHHTT-------EEEEEEEEEESS-----TT-S----EEEEE-TT--GGG--

Solvent-accessible surface area (backbone atoms only — not comparable to full-atom values): 5258 Å² total; per-residue (Å²): 118,66,71,76,66,46,42,83,48,72,44,61,71,62,53,82,33,80,58,63,57,98,86,43,40,31,36,59,40,40,75,69,73,47,85,79,93,60,77,65,40,79,35,36,27,77,42,66,46,72,72,56,84,83,65,87,64,85,88,59,99,70,75,78,54,70,48,72,44,63,42,83,90,62,59,76,94,70,71,126